Protein AF-A0AA92TUM1-F1 (afdb_monomer_lite)

Foldseek 3Di:
DVVVVVVVLVVQVVQLVVLVHDSVQLVVQVVVVCPPDDPPHDPVVVVCSRNVNDDRD

Organism: NCBI:txid165179

Sequence (57 aa):
EGARRGAILYSIAISCKLNGINLFEYISDVIEKTIEWQPNTPLEKYRDLLPDRWKKQ

Secondary structure (DSSP, 8-state):
-HHHHHHHHHHHHHHHHHTT--HHHHHHHHHHHHHT--TT--HHHHHHTSTTT----

pLDDT: mean 94.05, std 4.7, range [71.19, 98.38]

Structure (mmCIF, N/CA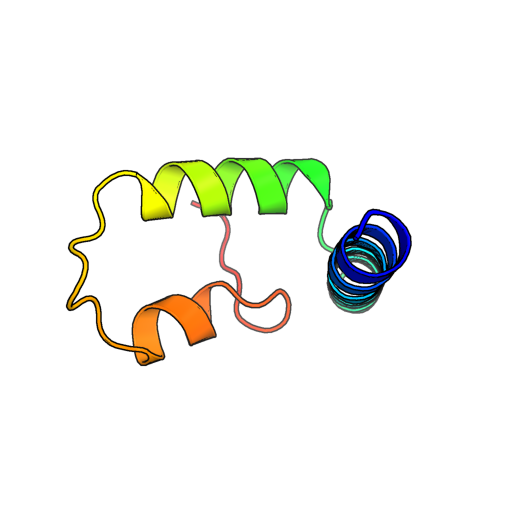/C/O backbone):
data_AF-A0AA92TUM1-F1
#
_entry.id   AF-A0AA92TUM1-F1
#
loop_
_atom_site.group_PDB
_atom_site.id
_atom_site.type_symbol
_atom_site.label_atom_id
_atom_site.label_alt_id
_atom_site.label_comp_id
_atom_site.label_asym_id
_atom_site.label_entity_id
_atom_site.label_seq_id
_atom_site.pdbx_PDB_ins_code
_atom_site.Cartn_x
_atom_site.Cartn_y
_atom_site.Cartn_z
_atom_site.occupancy
_atom_site.B_iso_or_equiv
_atom_site.auth_seq_id
_atom_site.auth_comp_id
_atom_site.auth_asym_id
_atom_site.auth_atom_id
_atom_site.pdbx_PDB_model_num
ATOM 1 N N . GLU A 1 1 ? 18.595 0.801 -6.373 1.00 88.31 1 GLU A N 1
ATOM 2 C CA . GLU A 1 1 ? 17.580 1.116 -5.344 1.00 88.31 1 GLU A CA 1
ATOM 3 C C . GLU A 1 1 ? 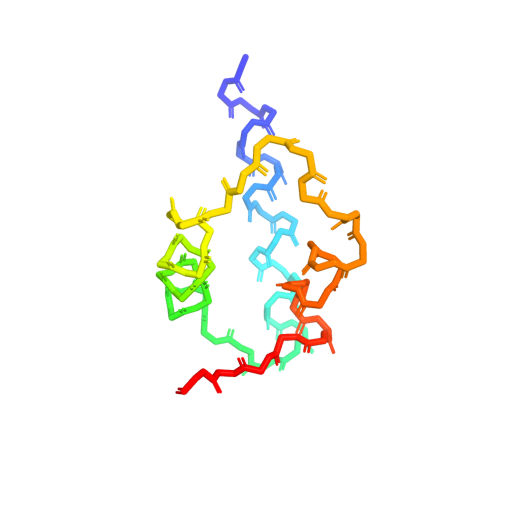16.247 1.603 -5.922 1.00 88.31 1 GLU A C 1
ATOM 5 O O . GLU A 1 1 ? 15.223 0.997 -5.630 1.00 88.31 1 GLU A O 1
ATOM 10 N N . GLY A 1 2 ? 16.237 2.610 -6.807 1.00 96.25 2 GLY A N 1
ATOM 11 C CA . GLY A 1 2 ? 14.997 3.118 -7.424 1.00 96.25 2 GLY A CA 1
ATOM 12 C C . GLY A 1 2 ? 14.145 2.054 -8.133 1.00 96.25 2 GLY A C 1
ATOM 13 O O . GLY A 1 2 ? 12.948 1.978 -7.887 1.00 96.25 2 GLY A O 1
ATOM 14 N N . ALA A 1 3 ? 14.762 1.165 -8.921 1.00 96.81 3 ALA A N 1
ATOM 15 C CA . ALA A 1 3 ? 14.048 0.079 -9.606 1.00 96.81 3 ALA A CA 1
ATOM 16 C C . ALA A 1 3 ? 13.329 -0.880 -8.639 1.00 96.81 3 ALA A C 1
ATOM 18 O O . ALA A 1 3 ? 12.184 -1.253 -8.874 1.00 96.81 3 ALA A O 1
ATOM 19 N N . ARG A 1 4 ? 13.971 -1.233 -7.515 1.00 97.00 4 ARG A N 1
ATOM 20 C CA . ARG A 1 4 ? 13.376 -2.086 -6.474 1.00 97.00 4 ARG A CA 1
ATOM 21 C C . ARG A 1 4 ? 12.149 -1.410 -5.864 1.00 97.00 4 ARG A C 1
ATOM 23 O O . ARG A 1 4 ? 11.094 -2.027 -5.774 1.00 97.00 4 ARG A O 1
ATOM 30 N N . ARG A 1 5 ? 12.278 -0.138 -5.478 1.00 96.50 5 ARG A N 1
ATOM 31 C CA . ARG A 1 5 ? 11.167 0.642 -4.906 1.00 96.50 5 ARG A CA 1
ATOM 32 C C . ARG A 1 5 ? 10.021 0.807 -5.904 1.00 96.50 5 ARG A C 1
ATOM 34 O O . ARG A 1 5 ? 8.866 0.634 -5.532 1.00 96.50 5 ARG A O 1
ATOM 41 N N . GLY A 1 6 ? 10.347 1.051 -7.174 1.00 97.25 6 GLY A N 1
ATOM 42 C CA . GLY A 1 6 ? 9.373 1.111 -8.262 1.00 97.25 6 GLY A CA 1
AT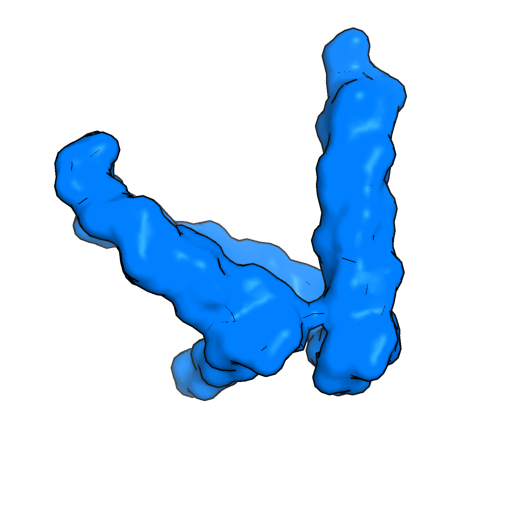OM 43 C C . GLY A 1 6 ? 8.611 -0.203 -8.440 1.00 97.25 6 GLY A C 1
ATOM 44 O O . GLY A 1 6 ? 7.389 -0.184 -8.521 1.00 97.25 6 GLY A O 1
ATOM 45 N N . ALA A 1 7 ? 9.303 -1.345 -8.420 1.00 97.88 7 ALA A N 1
ATOM 46 C CA . ALA A 1 7 ? 8.670 -2.660 -8.522 1.00 97.88 7 ALA A CA 1
ATOM 47 C C . ALA A 1 7 ? 7.732 -2.965 -7.337 1.00 97.88 7 ALA A C 1
ATOM 49 O O . ALA A 1 7 ? 6.653 -3.526 -7.535 1.00 97.88 7 ALA A O 1
ATOM 50 N N . ILE A 1 8 ? 8.108 -2.559 -6.117 1.00 96.44 8 ILE A N 1
ATOM 51 C CA . ILE A 1 8 ? 7.262 -2.700 -4.920 1.00 96.44 8 ILE A CA 1
ATOM 52 C C . ILE A 1 8 ? 5.991 -1.857 -5.068 1.00 96.44 8 ILE A C 1
ATOM 54 O O . ILE A 1 8 ? 4.887 -2.388 -4.946 1.00 96.44 8 ILE A O 1
ATOM 58 N N . LEU A 1 9 ? 6.133 -0.568 -5.393 1.00 96.50 9 LEU A N 1
ATOM 59 C CA . LEU A 1 9 ? 4.992 0.326 -5.587 1.00 96.50 9 LEU A CA 1
ATOM 60 C C . LEU A 1 9 ? 4.079 -0.164 -6.718 1.00 96.50 9 LEU A C 1
ATOM 62 O O . LEU A 1 9 ? 2.861 -0.165 -6.566 1.00 96.50 9 LEU A O 1
ATOM 66 N N . TYR A 1 10 ? 4.656 -0.631 -7.827 1.00 97.75 10 TYR A N 1
ATOM 67 C CA . TYR A 1 10 ? 3.900 -1.188 -8.946 1.00 97.75 10 TYR A CA 1
ATOM 68 C C . TYR A 1 10 ? 3.098 -2.429 -8.536 1.00 97.75 10 TYR A C 1
ATOM 70 O O . TYR A 1 10 ? 1.920 -2.535 -8.867 1.00 97.75 10 TYR A O 1
ATOM 78 N N . SER A 1 11 ? 3.695 -3.335 -7.757 1.00 97.69 11 SER A N 1
ATOM 79 C CA . SER A 1 11 ? 3.002 -4.529 -7.253 1.00 97.69 11 SER A CA 1
ATOM 80 C C . SER A 1 11 ? 1.800 -4.162 -6.374 1.00 97.69 11 SER A C 1
ATOM 82 O O . SER A 1 11 ? 0.725 -4.750 -6.512 1.00 97.69 11 SER A O 1
ATOM 84 N N . ILE A 1 12 ? 1.946 -3.143 -5.519 1.00 97.06 12 ILE A N 1
ATOM 85 C CA . ILE A 1 12 ? 0.849 -2.603 -4.701 1.00 97.06 12 ILE A CA 1
ATOM 86 C C . ILE A 1 12 ? -0.220 -1.954 -5.588 1.00 97.06 12 ILE A C 1
ATOM 88 O O . ILE A 1 12 ? -1.406 -2.218 -5.402 1.00 97.06 12 ILE A O 1
ATOM 92 N N . ALA A 1 13 ? 0.179 -1.159 -6.583 1.00 98.06 13 ALA A N 1
ATOM 93 C CA . ALA A 1 13 ? -0.738 -0.489 -7.503 1.00 98.06 13 ALA A CA 1
ATOM 94 C C . ALA A 1 13 ? -1.600 -1.481 -8.296 1.00 98.06 13 ALA A C 1
ATOM 96 O O . ALA A 1 13 ? -2.817 -1.311 -8.389 1.00 98.06 13 ALA A O 1
ATOM 97 N N . ILE A 1 14 ? -0.990 -2.549 -8.821 1.00 98.38 14 ILE A N 1
ATOM 98 C CA . ILE A 1 14 ? -1.719 -3.630 -9.492 1.00 98.38 14 ILE A CA 1
ATOM 99 C C . ILE A 1 14 ? -2.656 -4.337 -8.512 1.00 98.38 14 ILE A C 1
ATOM 101 O O . ILE A 1 14 ? -3.818 -4.557 -8.844 1.00 98.38 14 ILE A O 1
ATOM 105 N N . SER A 1 15 ? -2.203 -4.620 -7.290 1.00 98.06 15 SER A N 1
ATOM 106 C CA . SER A 1 15 ? -3.044 -5.251 -6.266 1.00 98.06 15 SER A CA 1
ATOM 107 C C . SER A 1 15 ? -4.257 -4.385 -5.898 1.00 98.06 15 SER A C 1
ATOM 109 O O . SER A 1 15 ? -5.363 -4.908 -5.791 1.00 98.06 15 SER A O 1
ATOM 111 N N . CYS A 1 16 ? -4.094 -3.062 -5.785 1.00 98.12 16 CYS A N 1
ATOM 112 C CA . CYS A 1 16 ? -5.207 -2.128 -5.580 1.00 98.12 16 CYS A CA 1
ATOM 113 C C . CYS A 1 16 ? -6.186 -2.161 -6.758 1.00 98.12 16 CYS A C 1
ATOM 115 O O . CYS A 1 16 ? -7.391 -2.290 -6.554 1.00 98.12 16 CYS A O 1
ATOM 117 N N . LYS A 1 17 ? -5.671 -2.127 -7.996 1.00 97.94 17 LYS A N 1
ATOM 118 C CA . LYS A 1 17 ? -6.492 -2.192 -9.213 1.00 97.94 17 LYS A CA 1
ATOM 119 C C . LYS A 1 17 ? -7.326 -3.473 -9.281 1.00 97.94 17 LYS A C 1
ATOM 121 O O . LYS A 1 17 ? -8.498 -3.401 -9.635 1.00 97.94 17 LYS A O 1
ATOM 126 N N . LEU A 1 18 ? -6.747 -4.623 -8.929 1.00 98.12 18 LEU A N 1
ATOM 127 C CA . LEU A 1 18 ? -7.454 -5.911 -8.911 1.00 98.12 18 LEU A CA 1
ATOM 128 C C . LEU A 1 18 ? -8.576 -5.964 -7.862 1.00 98.12 18 LEU A C 1
ATOM 130 O O . LEU A 1 18 ? -9.549 -6.680 -8.064 1.00 98.12 18 LEU A O 1
ATOM 134 N N . ASN A 1 19 ? -8.460 -5.190 -6.780 1.00 97.31 19 ASN A N 1
ATOM 135 C CA . ASN A 1 19 ? -9.457 -5.111 -5.709 1.00 97.31 19 ASN A CA 1
ATOM 136 C C . ASN A 1 19 ? -10.399 -3.895 -5.838 1.00 97.31 19 ASN A C 1
ATOM 138 O O . ASN A 1 19 ? -11.193 -3.641 -4.938 1.00 97.31 19 ASN A O 1
ATOM 142 N N . GLY A 1 20 ? -10.327 -3.127 -6.935 1.00 97.12 20 GLY A N 1
ATOM 143 C CA . GLY A 1 20 ? -11.176 -1.946 -7.144 1.00 97.12 20 GLY A CA 1
ATOM 144 C C . GLY A 1 20 ? -10.885 -0.779 -6.190 1.00 97.12 20 GLY A C 1
ATOM 145 O O . GLY A 1 20 ? -11.757 0.051 -5.949 1.00 97.12 20 GLY A O 1
ATOM 146 N N . ILE A 1 21 ? -9.670 -0.714 -5.640 1.00 97.44 21 ILE A N 1
ATOM 147 C CA . ILE A 1 21 ? -9.249 0.277 -4.645 1.00 97.44 21 ILE A CA 1
ATOM 148 C C . ILE A 1 21 ? -8.505 1.433 -5.314 1.00 97.44 21 ILE A C 1
ATOM 150 O O . ILE A 1 21 ? -7.656 1.232 -6.189 1.00 97.44 21 ILE A O 1
ATOM 154 N N . ASN A 1 22 ? -8.771 2.658 -4.857 1.00 97.56 22 ASN A N 1
ATOM 155 C CA . ASN A 1 22 ? -7.981 3.820 -5.236 1.00 97.56 22 ASN A CA 1
ATOM 156 C C . ASN A 1 22 ? -6.601 3.782 -4.553 1.00 97.5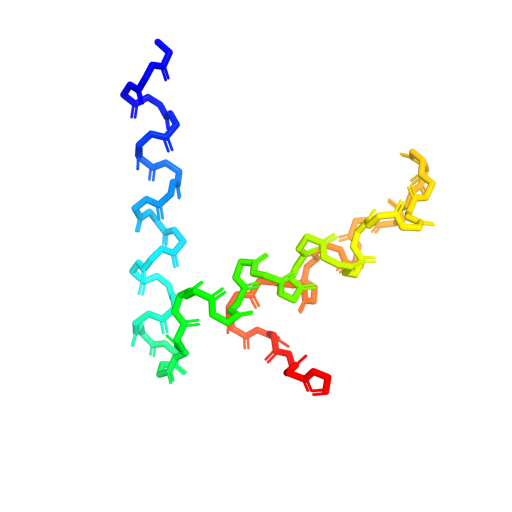6 22 ASN A C 1
ATOM 158 O O . ASN A 1 22 ? -6.503 3.769 -3.329 1.00 97.56 22 ASN A O 1
ATOM 162 N N . LEU A 1 23 ? -5.529 3.800 -5.352 1.00 97.12 23 LEU A N 1
ATOM 163 C CA . LEU A 1 23 ? -4.153 3.711 -4.855 1.00 97.12 23 LEU A CA 1
ATOM 164 C C . LEU A 1 23 ? -3.773 4.859 -3.910 1.00 97.12 23 LEU A C 1
ATOM 166 O O . LEU A 1 23 ? -3.069 4.630 -2.932 1.00 97.12 23 LEU A O 1
ATOM 170 N N . PHE A 1 24 ? -4.195 6.088 -4.214 1.00 96.56 24 PHE A N 1
ATOM 171 C CA . PHE A 1 24 ? -3.841 7.245 -3.398 1.00 96.56 24 PHE A CA 1
ATOM 172 C C . PHE A 1 24 ? -4.526 7.169 -2.034 1.00 96.56 24 PHE A C 1
ATOM 174 O O . PHE A 1 24 ? -3.848 7.274 -1.018 1.00 96.56 24 PHE A O 1
ATOM 181 N N . GLU A 1 25 ? -5.832 6.883 -2.011 1.00 97.31 25 GLU A N 1
ATOM 182 C CA . GLU A 1 25 ? -6.576 6.697 -0.758 1.00 97.31 25 GLU A CA 1
ATOM 183 C C . GLU A 1 25 ? -5.973 5.583 0.101 1.00 97.31 25 GLU A C 1
ATOM 185 O O . GLU A 1 25 ? -5.793 5.761 1.302 1.00 97.31 25 GLU A O 1
ATOM 190 N N . TYR A 1 26 ? -5.606 4.463 -0.526 1.00 97.50 26 TYR A N 1
ATOM 191 C CA . TYR A 1 26 ? -4.944 3.350 0.144 1.00 97.50 26 TYR A CA 1
ATOM 192 C C . TYR A 1 26 ? -3.612 3.763 0.781 1.00 97.50 26 TYR A C 1
ATOM 194 O O . TYR A 1 26 ? -3.383 3.485 1.953 1.00 97.50 26 TYR A O 1
ATOM 202 N N . ILE A 1 27 ? -2.724 4.427 0.028 1.00 96.44 27 ILE A N 1
ATOM 203 C CA . ILE A 1 27 ? -1.407 4.827 0.546 1.00 96.44 27 ILE A CA 1
ATOM 204 C C . ILE A 1 27 ? -1.566 5.831 1.691 1.00 96.44 27 ILE A C 1
ATOM 206 O O . ILE A 1 27 ? -0.890 5.687 2.707 1.00 96.44 27 ILE A O 1
ATOM 210 N N . SER A 1 28 ? -2.451 6.820 1.543 1.00 96.06 28 SER A N 1
ATOM 211 C CA . SER A 1 28 ? -2.719 7.815 2.584 1.00 96.06 28 SER A CA 1
ATOM 212 C C . SER A 1 28 ? -3.216 7.168 3.878 1.00 96.06 28 SER A C 1
ATOM 214 O O . SER A 1 28 ? -2.631 7.410 4.930 1.00 96.06 28 SER A O 1
ATOM 216 N N . ASP A 1 29 ? -4.219 6.290 3.792 1.00 95.50 29 ASP A N 1
ATOM 217 C CA . ASP A 1 29 ? -4.794 5.585 4.946 1.00 95.50 29 ASP A CA 1
ATOM 218 C C . ASP A 1 29 ? -3.783 4.630 5.609 1.00 95.50 29 ASP A C 1
ATOM 220 O O . ASP A 1 29 ? -3.672 4.587 6.832 1.00 95.50 29 ASP A O 1
ATOM 224 N N . VAL A 1 30 ? -2.979 3.908 4.820 1.00 94.75 30 VAL A N 1
ATOM 225 C CA . VAL A 1 30 ? -1.913 3.039 5.346 1.00 94.75 30 VAL A CA 1
ATOM 226 C C . VAL A 1 30 ? -0.852 3.842 6.097 1.00 94.75 30 VAL A C 1
ATOM 228 O O . VAL A 1 30 ? -0.425 3.425 7.175 1.00 94.75 30 VAL A O 1
ATOM 231 N N . ILE A 1 31 ? -0.414 4.983 5.554 1.00 94.00 31 ILE A N 1
ATOM 232 C CA . ILE A 1 31 ? 0.549 5.853 6.238 1.00 94.00 31 ILE A CA 1
ATOM 233 C C . ILE A 1 31 ? -0.058 6.331 7.555 1.00 94.00 31 ILE A C 1
ATOM 235 O O . ILE A 1 31 ? 0.555 6.129 8.595 1.00 94.00 31 ILE A O 1
ATOM 239 N N . GLU A 1 32 ? -1.274 6.871 7.534 1.00 94.19 32 GLU A N 1
ATOM 240 C CA . GLU A 1 32 ? -1.937 7.398 8.730 1.00 94.19 32 GLU A CA 1
ATOM 241 C C . GLU A 1 32 ? -2.118 6.334 9.823 1.00 94.19 32 GLU A C 1
ATOM 243 O O . GLU A 1 32 ? -1.724 6.551 10.970 1.00 94.19 32 GLU A O 1
ATOM 248 N N . LYS A 1 33 ? -2.592 5.134 9.464 1.00 91.75 33 LYS A N 1
AT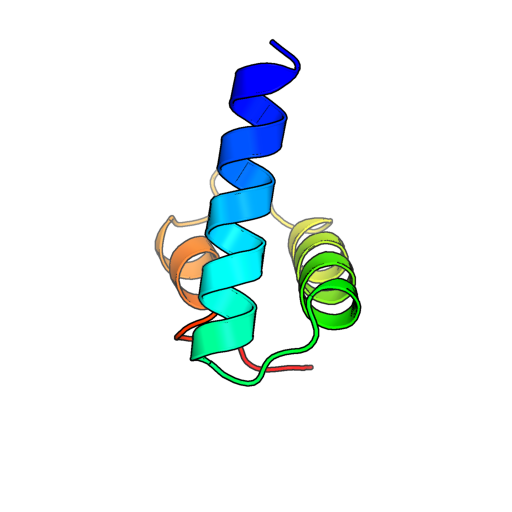OM 249 C CA . LYS A 1 33 ? -2.746 4.011 10.403 1.00 91.75 33 LYS A CA 1
ATOM 250 C C . LYS A 1 33 ? -1.437 3.589 11.053 1.00 91.75 33 LYS A C 1
ATOM 252 O O . LYS A 1 33 ? -1.462 3.125 12.190 1.00 91.75 33 LYS A O 1
ATOM 257 N N . THR A 1 34 ? -0.319 3.702 10.338 1.00 91.88 34 THR A N 1
ATOM 258 C CA . THR A 1 34 ? 0.984 3.196 10.790 1.00 91.88 34 THR A CA 1
ATOM 259 C C . THR A 1 34 ? 1.806 4.214 11.580 1.00 91.88 34 THR A C 1
ATOM 261 O O . THR A 1 34 ? 2.770 3.803 12.222 1.00 91.88 34 THR A O 1
ATOM 264 N N . ILE A 1 35 ? 1.421 5.499 11.612 1.00 92.06 35 ILE A N 1
ATOM 265 C CA . ILE A 1 35 ? 2.125 6.546 12.385 1.00 92.06 35 ILE A CA 1
ATOM 266 C C . ILE A 1 35 ? 2.245 6.167 13.869 1.00 92.06 35 ILE A C 1
ATOM 268 O O . ILE A 1 35 ? 3.311 6.314 14.461 1.00 92.06 35 ILE A O 1
ATOM 272 N N . GLU A 1 36 ? 1.178 5.620 14.452 1.00 86.69 36 GLU A N 1
ATOM 273 C CA . GLU A 1 36 ? 1.101 5.294 15.884 1.00 86.69 36 GLU A CA 1
ATOM 274 C C . GLU A 1 36 ? 1.621 3.879 16.221 1.00 86.69 36 GLU A C 1
ATOM 276 O O . GLU A 1 36 ? 1.499 3.405 17.355 1.00 86.69 36 GLU A O 1
A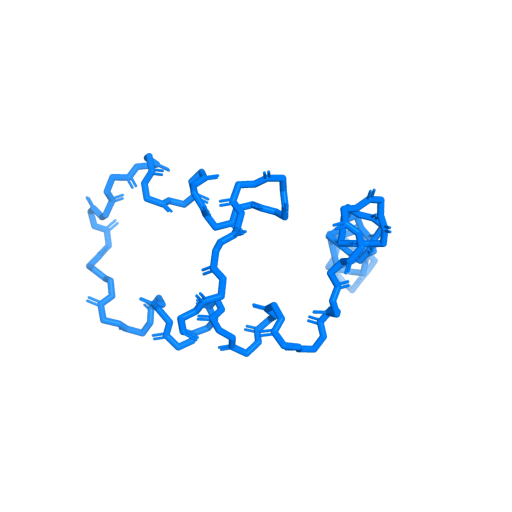TOM 281 N N . TRP A 1 37 ? 2.153 3.139 15.242 1.00 90.88 37 TRP A N 1
ATOM 282 C CA . TRP A 1 37 ? 2.544 1.742 15.443 1.00 90.88 37 TRP A CA 1
ATOM 283 C C . TRP A 1 37 ? 3.927 1.622 16.080 1.00 90.88 37 TRP A C 1
ATOM 285 O O . TRP A 1 37 ? 4.919 2.176 15.613 1.00 90.88 37 TRP A O 1
ATOM 295 N N . GLN A 1 38 ? 4.008 0.827 17.147 1.00 87.88 38 GLN A N 1
ATOM 296 C CA . GLN A 1 38 ? 5.274 0.531 17.814 1.00 87.88 38 GLN A CA 1
ATOM 297 C C . GLN A 1 38 ? 6.129 -0.439 16.974 1.00 87.88 38 GLN A C 1
ATOM 299 O O . GLN A 1 38 ? 5.582 -1.256 16.228 1.00 87.88 38 GLN A O 1
ATOM 304 N N . PRO A 1 39 ? 7.466 -0.449 17.125 1.00 83.62 39 PRO A N 1
ATOM 305 C CA . PRO A 1 39 ? 8.348 -1.349 16.370 1.00 83.62 39 PRO A CA 1
ATOM 306 C C . PRO A 1 39 ? 8.040 -2.848 16.533 1.00 83.62 39 PRO A C 1
ATOM 308 O O . PRO A 1 39 ? 8.351 -3.643 15.653 1.00 83.62 39 PRO A O 1
ATOM 311 N N . ASN A 1 40 ? 7.415 -3.240 17.646 1.00 89.19 40 ASN A N 1
ATOM 312 C CA . ASN A 1 40 ? 6.998 -4.613 17.952 1.00 89.19 40 ASN A CA 1
ATOM 313 C C . ASN A 1 40 ? 5.570 -4.938 17.473 1.00 89.19 40 ASN A C 1
ATOM 315 O O . ASN A 1 40 ? 4.972 -5.911 17.935 1.00 89.19 40 ASN A O 1
ATOM 319 N N . THR A 1 41 ? 5.005 -4.119 16.583 1.00 89.44 41 THR A N 1
ATOM 320 C CA . THR A 1 41 ? 3.648 -4.320 16.079 1.00 89.44 41 THR A CA 1
ATOM 321 C C . THR A 1 41 ? 3.504 -5.707 15.435 1.00 89.44 41 THR A C 1
ATOM 323 O O . THR A 1 41 ? 4.315 -6.056 14.572 1.00 89.44 41 THR A O 1
ATOM 326 N N . PRO A 1 42 ? 2.478 -6.499 15.814 1.00 91.88 42 PRO A N 1
ATOM 327 C CA . PRO A 1 42 ? 2.274 -7.834 15.263 1.00 91.88 42 PRO A CA 1
ATOM 328 C C . PRO A 1 42 ? 2.137 -7.824 13.741 1.00 91.88 42 PRO A C 1
ATOM 330 O O . PRO A 1 42 ? 1.454 -6.968 13.176 1.00 91.88 42 PRO A O 1
ATOM 333 N N . LEU A 1 43 ? 2.722 -8.829 13.082 1.00 89.00 43 LEU A N 1
ATOM 334 C CA . LEU A 1 43 ? 2.669 -8.984 11.623 1.00 89.00 43 LEU A CA 1
ATOM 335 C C . LEU A 1 43 ? 1.228 -9.024 11.088 1.00 89.00 43 LEU A C 1
ATOM 337 O O . LEU A 1 43 ? 0.953 -8.537 9.994 1.00 89.00 43 LEU A O 1
ATOM 341 N N . GLU A 1 44 ? 0.304 -9.570 11.877 1.00 91.31 44 GLU A N 1
ATOM 342 C CA . GLU A 1 44 ? -1.117 -9.672 11.540 1.00 91.31 44 GLU A CA 1
ATOM 343 C C . GLU A 1 44 ? -1.736 -8.307 11.221 1.00 91.31 44 GLU A C 1
ATOM 345 O O . GLU A 1 44 ? -2.470 -8.189 10.243 1.00 91.31 44 GLU A O 1
ATOM 350 N N . LYS A 1 45 ? -1.341 -7.244 11.936 1.00 90.69 45 LYS A N 1
ATOM 351 C CA . LYS A 1 45 ? -1.832 -5.890 11.652 1.00 90.69 45 LYS A CA 1
ATOM 352 C C . LYS A 1 45 ? -1.407 -5.400 10.268 1.00 90.69 45 LYS A C 1
ATOM 354 O O . LYS A 1 45 ? -2.202 -4.784 9.567 1.00 90.69 45 LYS A O 1
ATOM 359 N N . TYR A 1 46 ? -0.188 -5.719 9.831 1.00 90.94 46 TYR A N 1
ATOM 360 C CA . TYR A 1 46 ? 0.270 -5.390 8.476 1.00 90.94 46 TYR A CA 1
ATOM 361 C C . TYR A 1 46 ? -0.457 -6.211 7.406 1.00 90.94 46 TYR A C 1
ATOM 363 O O . TYR A 1 46 ? -0.649 -5.733 6.289 1.00 90.94 46 TYR A O 1
ATOM 371 N N . ARG A 1 47 ? -0.883 -7.441 7.725 1.00 93.69 47 ARG A N 1
ATOM 372 C CA . ARG A 1 47 ? -1.620 -8.292 6.782 1.00 93.69 47 ARG A CA 1
ATOM 373 C C . ARG A 1 47 ? -2.992 -7.714 6.435 1.00 93.69 47 ARG A C 1
ATOM 375 O O . ARG A 1 47 ? -3.416 -7.866 5.285 1.00 93.69 47 ARG A O 1
ATOM 382 N N . ASP A 1 48 ? -3.642 -7.061 7.392 1.00 93.81 48 ASP A N 1
ATOM 383 C CA . ASP A 1 48 ? -4.941 -6.401 7.210 1.00 93.81 48 ASP A CA 1
ATOM 384 C C . ASP A 1 48 ? -4.845 -5.104 6.399 1.00 93.81 48 ASP A C 1
ATOM 386 O O . ASP A 1 48 ? -5.839 -4.641 5.841 1.00 93.81 48 ASP A O 1
ATOM 390 N N . LEU A 1 49 ? -3.638 -4.545 6.272 1.00 94.56 49 LEU A N 1
ATOM 391 C CA . LEU A 1 49 ? -3.384 -3.402 5.404 1.00 94.56 49 LEU A CA 1
ATOM 392 C C . LEU A 1 49 ? -3.235 -3.787 3.936 1.00 94.56 49 LEU A C 1
ATOM 394 O O . LEU A 1 49 ? -3.260 -2.887 3.114 1.00 94.56 49 LEU A O 1
ATOM 398 N N . LEU A 1 50 ? -3.069 -5.064 3.571 1.00 95.38 50 LEU A N 1
ATOM 399 C CA . LEU A 1 50 ? -2.916 -5.428 2.159 1.00 95.38 50 LEU A CA 1
ATOM 400 C C . LEU A 1 50 ? -4.198 -5.138 1.363 1.00 95.38 50 LEU A C 1
ATOM 402 O O . LEU A 1 50 ? -5.291 -5.291 1.910 1.00 95.38 50 LEU A O 1
ATOM 406 N N . PRO A 1 51 ? -4.108 -4.801 0.062 1.00 96.75 51 PRO A N 1
ATOM 407 C CA . PRO A 1 51 ? -5.273 -4.380 -0.719 1.00 96.75 51 PRO A CA 1
ATOM 408 C C . PRO A 1 51 ? -6.436 -5.383 -0.748 1.00 96.75 51 PRO A C 1
ATOM 410 O O . PRO A 1 51 ? -7.578 -4.976 -0.894 1.00 96.75 51 PRO A O 1
ATOM 413 N N . ASP A 1 52 ? -6.188 -6.683 -0.578 1.00 95.75 52 ASP A N 1
ATOM 414 C CA . ASP A 1 52 ? -7.251 -7.698 -0.530 1.00 95.75 52 ASP A CA 1
ATOM 415 C C . ASP A 1 52 ? -8.058 -7.689 0.781 1.00 95.75 52 ASP A C 1
ATOM 417 O O . ASP A 1 52 ? -9.196 -8.157 0.817 1.00 95.75 52 ASP A O 1
ATOM 421 N N . ARG A 1 53 ? -7.476 -7.171 1.869 1.00 95.69 53 ARG A N 1
ATOM 422 C CA . ARG A 1 53 ? -8.099 -7.104 3.204 1.00 95.69 53 ARG A CA 1
ATOM 423 C C . ARG A 1 53 ? -8.359 -5.687 3.683 1.00 95.69 53 ARG A C 1
ATOM 425 O O . ARG A 1 53 ? -9.061 -5.512 4.678 1.00 95.69 53 ARG A O 1
ATOM 432 N N . TRP A 1 54 ? -7.841 -4.701 2.961 1.00 95.94 54 TRP A N 1
ATOM 433 C CA . TRP A 1 54 ? -7.939 -3.303 3.320 1.00 95.94 54 TRP A CA 1
ATOM 434 C C . TRP A 1 54 ? -9.396 -2.871 3.491 1.00 95.94 54 TRP A C 1
ATOM 436 O O . TRP A 1 54 ? -10.256 -3.087 2.631 1.00 95.94 54 TRP A O 1
ATOM 446 N N . LYS A 1 55 ? -9.661 -2.236 4.631 1.00 91.31 55 LYS A N 1
ATOM 447 C CA . LYS A 1 55 ? -10.920 -1.564 4.939 1.00 91.31 55 LYS A CA 1
ATOM 448 C C . LYS A 1 55 ? -10.617 -0.089 5.142 1.00 91.31 55 LYS A C 1
ATOM 450 O O . LYS A 1 55 ? -9.832 0.263 6.028 1.00 91.31 55 LYS A O 1
ATOM 455 N N . LYS A 1 56 ? -11.236 0.744 4.306 1.00 86.44 56 LYS A N 1
ATOM 456 C CA . LYS A 1 56 ? -11.196 2.199 4.448 1.00 86.44 56 LYS A CA 1
ATOM 457 C C . LYS A 1 56 ? -11.763 2.577 5.821 1.00 86.44 56 LYS A C 1
ATOM 459 O O . LYS A 1 56 ? -12.774 1.994 6.221 1.00 86.44 56 LYS A O 1
ATOM 464 N N . GLN A 1 57 ? -11.064 3.459 6.537 1.00 71.19 57 GLN A N 1
ATOM 465 C CA . GLN A 1 57 ? -11.585 4.076 7.761 1.00 71.19 57 GLN A CA 1
ATOM 466 C C . GLN A 1 57 ? -12.741 5.032 7.464 1.00 71.19 57 GLN A C 1
ATOM 468 O O . GLN A 1 57 ? -12.777 5.602 6.348 1.00 71.19 57 GLN A O 1
#

Radius of gyration: 11.95 Å; chains: 1; bounding box: 29×18×28 Å